Protein AF-A0A5C7J3X2-F1 (afdb_monomer)

Organism: NCBI:txid2099670

Mean predicted aligned error: 13.72 Å

Sequence (96 aa):
MIVVRRSIVSDMVHEMDLPITQEQIAAWEAGTLVQYAFPHLTASQREFIMTGITEQEWNDMFIDDEPESSVEDGYEHEDDGQPSEMQEWHDFDPDC

pLDDT: mean 81.9, std 20.33, range [43.28, 98.31]

Structure (mmCIF, N/CA/C/O backbone):
data_AF-A0A5C7J3X2-F1
#
_entry.id   AF-A0A5C7J3X2-F1
#
loop_
_atom_site.group_PDB
_atom_site.id
_atom_site.type_symbol
_atom_site.label_atom_id
_atom_site.label_alt_id
_atom_site.label_comp_id
_atom_site.label_asym_id
_atom_site.label_entity_id
_atom_site.label_seq_id
_atom_site.pdbx_PDB_ins_code
_atom_site.Cartn_x
_atom_site.Cartn_y
_atom_site.Cartn_z
_atom_site.occupancy
_atom_site.B_iso_or_equiv
_atom_site.auth_seq_id
_atom_site.auth_comp_id
_atom_site.auth_asym_id
_atom_site.auth_atom_id
_atom_site.pdbx_PDB_model_num
ATOM 1 N N . MET A 1 1 ? 2.704 -1.543 14.044 1.00 94.50 1 MET A N 1
ATOM 2 C CA . MET A 1 1 ? 2.124 -2.887 13.825 1.00 94.50 1 MET A CA 1
ATOM 3 C C . MET A 1 1 ? 2.865 -3.485 12.649 1.00 94.50 1 MET A C 1
ATOM 5 O O . MET A 1 1 ? 2.930 -2.831 11.615 1.00 94.50 1 MET A O 1
ATOM 9 N N . ILE A 1 2 ? 3.406 -4.698 12.795 1.00 97.44 2 ILE A N 1
ATOM 10 C CA . ILE A 1 2 ? 4.100 -5.374 11.692 1.00 97.44 2 ILE A CA 1
ATOM 11 C C . ILE A 1 2 ? 3.068 -5.925 10.710 1.00 97.44 2 ILE A C 1
ATOM 13 O O . ILE A 1 2 ? 2.233 -6.750 11.081 1.00 97.44 2 ILE A O 1
ATOM 17 N N . VAL A 1 3 ? 3.132 -5.456 9.466 1.00 97.38 3 VAL A N 1
ATOM 18 C CA . VAL A 1 3 ? 2.321 -5.938 8.349 1.00 97.38 3 VAL A CA 1
ATOM 19 C C . VAL A 1 3 ? 3.207 -6.782 7.444 1.00 97.38 3 VAL A C 1
ATOM 21 O O . VAL A 1 3 ? 4.258 -6.322 7.002 1.00 97.38 3 VAL A O 1
ATOM 24 N N . VAL A 1 4 ? 2.768 -8.008 7.162 1.00 98.00 4 VAL A N 1
ATOM 25 C CA . VAL A 1 4 ? 3.480 -8.960 6.302 1.00 98.00 4 VAL A CA 1
ATOM 26 C C . VAL A 1 4 ? 2.699 -9.140 5.008 1.00 98.00 4 VAL A C 1
ATOM 28 O O . VAL A 1 4 ? 1.509 -9.465 5.050 1.00 98.00 4 VAL A O 1
ATOM 31 N N . ARG A 1 5 ? 3.343 -8.931 3.857 1.00 98.12 5 ARG A N 1
ATOM 32 C CA . ARG A 1 5 ? 2.720 -9.082 2.534 1.00 98.12 5 ARG A CA 1
ATOM 33 C C . ARG A 1 5 ? 3.654 -9.783 1.566 1.00 98.12 5 ARG A C 1
ATOM 35 O O . ARG A 1 5 ? 4.868 -9.652 1.651 1.00 98.12 5 ARG A O 1
ATOM 42 N N . ARG A 1 6 ? 3.058 -10.529 0.638 1.00 98.31 6 ARG A N 1
ATOM 43 C CA . ARG A 1 6 ? 3.752 -11.045 -0.539 1.00 98.31 6 ARG A CA 1
ATOM 44 C C . ARG A 1 6 ? 3.598 -10.029 -1.662 1.00 98.31 6 ARG A C 1
ATOM 46 O O . ARG A 1 6 ? 2.463 -9.675 -1.975 1.00 98.31 6 ARG A O 1
ATOM 53 N N . SER A 1 7 ? 4.713 -9.591 -2.232 1.00 97.88 7 SER A N 1
ATOM 54 C CA . SER A 1 7 ? 4.733 -8.756 -3.430 1.00 97.88 7 SER A CA 1
ATOM 55 C C . SER A 1 7 ? 4.144 -9.527 -4.604 1.00 97.88 7 SER A C 1
ATOM 57 O O . SER A 1 7 ? 4.550 -10.656 -4.875 1.00 97.88 7 SER A O 1
ATOM 59 N N . ILE A 1 8 ? 3.197 -8.917 -5.314 1.00 97.25 8 ILE A N 1
ATOM 60 C CA . ILE A 1 8 ? 2.609 -9.506 -6.527 1.00 97.25 8 ILE A CA 1
ATOM 61 C C . ILE A 1 8 ? 3.564 -9.498 -7.730 1.00 97.25 8 ILE A C 1
ATOM 63 O O . ILE A 1 8 ? 3.267 -10.144 -8.730 1.00 97.25 8 ILE A O 1
ATOM 67 N N . VAL A 1 9 ? 4.673 -8.754 -7.657 1.00 95.88 9 VAL A N 1
ATOM 68 C CA . VAL A 1 9 ? 5.640 -8.639 -8.760 1.00 95.88 9 VAL A CA 1
ATOM 69 C C . VAL A 1 9 ? 6.799 -9.611 -8.579 1.00 95.88 9 VAL A C 1
ATOM 71 O O . VAL A 1 9 ? 7.155 -10.320 -9.515 1.00 95.88 9 VAL A O 1
ATOM 74 N N . SER A 1 10 ? 7.400 -9.643 -7.389 1.00 95.81 10 SER A N 1
ATOM 75 C CA . SER A 1 10 ? 8.611 -10.431 -7.131 1.00 95.81 10 SER A CA 1
ATOM 76 C C . SER A 1 10 ? 8.346 -11.776 -6.450 1.00 95.81 10 SER A C 1
ATOM 78 O O . SER A 1 10 ? 9.277 -12.560 -6.271 1.00 95.81 10 SER A O 1
ATOM 80 N N . ASP A 1 11 ? 7.110 -12.024 -6.001 1.00 97.31 11 ASP A N 1
ATOM 81 C CA . ASP A 1 11 ? 6.723 -13.133 -5.118 1.00 97.31 11 ASP A CA 1
ATOM 82 C C . ASP A 1 11 ? 7.450 -13.174 -3.757 1.00 97.31 11 ASP A C 1
ATOM 84 O O . ASP A 1 11 ? 7.238 -14.104 -2.964 1.00 97.31 11 ASP A O 1
ATOM 88 N N . MET A 1 12 ? 8.263 -12.162 -3.434 1.00 97.38 12 MET A N 1
ATOM 89 C CA . MET A 1 12 ? 8.960 -12.058 -2.154 1.00 97.38 12 MET A CA 1
ATOM 90 C C . MET A 1 12 ? 8.003 -11.664 -1.029 1.00 97.38 12 MET A C 1
ATOM 92 O O . MET A 1 12 ? 7.024 -10.944 -1.231 1.00 97.38 12 MET A O 1
ATOM 96 N N . VAL A 1 13 ? 8.288 -12.157 0.177 1.00 98.12 13 VAL A N 1
ATOM 97 C CA . VAL A 1 13 ? 7.565 -11.769 1.391 1.00 98.12 13 VAL A CA 1
ATOM 98 C C . VAL A 1 13 ? 8.335 -10.658 2.081 1.00 98.12 13 VAL A C 1
ATOM 100 O O . VAL A 1 13 ? 9.507 -10.825 2.409 1.00 98.12 13 VAL A O 1
ATOM 103 N N . HIS A 1 14 ? 7.640 -9.558 2.328 1.00 98.00 14 HIS A N 1
ATOM 104 C CA . HIS A 1 14 ? 8.168 -8.359 2.953 1.00 98.00 14 HIS A CA 1
ATOM 105 C C . HIS A 1 14 ? 7.414 -8.060 4.241 1.00 98.00 14 HIS A C 1
ATOM 107 O O . HIS A 1 14 ? 6.218 -8.345 4.370 1.00 98.00 14 HIS A O 1
ATOM 113 N N . GLU A 1 15 ? 8.115 -7.439 5.181 1.00 97.94 15 GLU A N 1
ATOM 114 C CA . GLU A 1 15 ? 7.569 -7.003 6.461 1.00 97.94 15 GLU A CA 1
ATOM 115 C C . GLU A 1 15 ? 7.795 -5.500 6.622 1.00 97.94 15 GLU A C 1
ATOM 117 O O . GLU A 1 15 ? 8.893 -5.000 6.378 1.00 97.94 15 GLU A O 1
ATOM 122 N N . MET A 1 16 ? 6.762 -4.770 7.043 1.00 97.75 16 MET A N 1
ATOM 123 C CA . MET A 1 16 ? 6.842 -3.328 7.280 1.00 97.75 16 MET A CA 1
ATOM 124 C C . MET A 1 16 ? 6.158 -2.969 8.598 1.00 97.75 16 MET A C 1
ATOM 126 O O . MET A 1 16 ? 5.014 -3.364 8.836 1.00 97.75 16 MET A O 1
ATOM 130 N N . ASP A 1 17 ? 6.842 -2.207 9.456 1.00 98.06 17 ASP A N 1
ATOM 131 C CA . ASP A 1 17 ? 6.221 -1.648 10.659 1.00 98.06 17 ASP A CA 1
ATOM 132 C C . ASP A 1 17 ? 5.457 -0.371 10.309 1.00 98.06 17 ASP A C 1
ATOM 134 O O . ASP A 1 17 ? 6.042 0.632 9.897 1.00 98.06 17 ASP A O 1
ATOM 138 N N . LEU A 1 18 ? 4.135 -0.418 10.463 1.00 97.75 18 LEU A N 1
ATOM 139 C CA . LEU A 1 18 ? 3.241 0.683 10.130 1.00 97.75 18 LEU A CA 1
ATOM 140 C C . LEU A 1 18 ? 2.508 1.206 11.373 1.00 97.75 18 LEU A C 1
ATOM 142 O O . LEU A 1 18 ? 2.036 0.410 12.197 1.00 97.75 18 LEU A O 1
ATOM 146 N N . PRO A 1 19 ? 2.350 2.536 11.521 1.00 97.44 19 PRO A N 1
ATOM 147 C CA . PRO A 1 19 ? 1.657 3.148 12.653 1.00 97.44 19 PRO A CA 1
ATOM 148 C C . PRO A 1 19 ? 0.130 3.058 12.487 1.00 97.44 19 PRO A C 1
ATOM 150 O O . PRO A 1 19 ? -0.551 4.075 12.411 1.00 97.44 19 PRO A O 1
ATOM 153 N N . ILE A 1 20 ? -0.414 1.847 12.381 1.00 97.31 20 ILE A N 1
ATOM 154 C CA . ILE A 1 20 ? -1.844 1.573 12.163 1.00 97.31 20 ILE A CA 1
ATOM 155 C C . ILE A 1 20 ? -2.437 0.730 13.293 1.00 97.31 20 ILE A C 1
ATOM 157 O O . ILE A 1 20 ? -1.708 0.041 14.013 1.00 97.31 20 ILE A O 1
ATOM 161 N N . THR A 1 21 ? -3.763 0.771 13.437 1.00 97.75 21 THR A N 1
ATOM 162 C CA . THR A 1 21 ? -4.505 -0.008 14.441 1.00 97.75 21 THR A CA 1
ATOM 163 C C . THR A 1 21 ? -5.273 -1.179 13.825 1.00 97.75 21 THR A C 1
ATOM 165 O O . THR A 1 21 ? -5.510 -1.231 12.616 1.00 97.75 21 THR A O 1
ATOM 168 N N . GLN A 1 22 ? -5.700 -2.121 14.671 1.00 96.94 22 GLN A N 1
ATOM 169 C CA . GLN A 1 22 ? -6.487 -3.275 14.233 1.00 96.94 22 GLN A CA 1
ATOM 170 C C . GLN A 1 22 ? -7.855 -2.862 13.669 1.00 96.94 22 GLN A C 1
ATOM 172 O O . GLN A 1 22 ? -8.353 -3.485 12.736 1.00 96.94 22 GLN A O 1
ATOM 177 N N . GLU A 1 23 ? -8.452 -1.794 14.196 1.00 97.69 23 GLU A N 1
ATOM 178 C CA . GLU A 1 23 ? -9.727 -1.252 13.724 1.00 97.69 23 GLU A CA 1
ATOM 179 C C . GLU A 1 23 ? -9.607 -0.693 12.303 1.00 97.69 23 GLU A C 1
ATOM 181 O O . GLU A 1 23 ? -10.527 -0.854 11.504 1.00 97.69 23 GLU A O 1
ATOM 186 N N . GLN A 1 24 ? -8.468 -0.080 11.960 1.00 98.06 24 GLN A N 1
ATOM 187 C CA . GLN A 1 24 ? -8.211 0.408 10.602 1.00 98.06 24 GLN A CA 1
ATOM 188 C C . GLN A 1 24 ? -8.077 -0.747 9.606 1.00 98.06 24 GLN A C 1
ATOM 190 O O . GLN A 1 24 ? -8.641 -0.680 8.514 1.00 98.06 24 GLN A O 1
ATOM 195 N N . ILE A 1 25 ? -7.391 -1.827 10.001 1.00 97.38 25 ILE A N 1
ATOM 196 C CA . ILE A 1 25 ? -7.325 -3.064 9.211 1.00 97.38 25 ILE A CA 1
ATOM 197 C C . ILE A 1 25 ? -8.731 -3.632 9.002 1.00 97.38 25 ILE A C 1
ATOM 199 O O . ILE A 1 25 ? -9.128 -3.859 7.864 1.00 97.38 25 ILE A O 1
ATOM 203 N N . ALA A 1 26 ? -9.513 -3.779 10.074 1.00 97.75 26 ALA A N 1
ATOM 204 C CA . ALA A 1 26 ? -10.869 -4.314 9.995 1.00 97.75 26 ALA A CA 1
ATOM 205 C C . ALA A 1 26 ? -11.786 -3.454 9.107 1.00 97.75 26 ALA A C 1
ATOM 207 O O . ALA A 1 26 ? -12.595 -3.987 8.353 1.00 97.75 26 ALA A O 1
ATOM 208 N N . ALA A 1 27 ? -11.654 -2.125 9.157 1.00 98.19 27 ALA A N 1
ATOM 209 C CA . ALA A 1 27 ? -12.403 -1.224 8.285 1.00 98.19 27 ALA A CA 1
ATOM 210 C C . ALA A 1 27 ? -12.045 -1.427 6.805 1.00 98.19 27 ALA A C 1
ATOM 212 O O . ALA A 1 27 ? -12.939 -1.451 5.955 1.00 98.19 27 ALA A O 1
ATOM 213 N N . TRP A 1 28 ? -10.755 -1.587 6.496 1.00 98.06 28 TRP A N 1
ATOM 214 C CA . TRP A 1 28 ? -10.283 -1.879 5.143 1.00 98.06 28 TRP A CA 1
ATOM 215 C C . TRP A 1 28 ? -10.768 -3.253 4.656 1.00 98.06 28 TRP A C 1
ATOM 217 O O . TRP A 1 28 ? -11.323 -3.347 3.563 1.00 98.06 28 TRP A O 1
ATOM 227 N N . GLU A 1 29 ? -10.677 -4.290 5.493 1.00 97.00 29 GLU A N 1
ATOM 228 C CA . GLU A 1 29 ? -11.202 -5.637 5.213 1.00 97.00 29 GLU A CA 1
ATOM 229 C C . GLU A 1 29 ? -12.728 -5.652 5.028 1.00 97.00 29 GLU A C 1
ATOM 231 O O . GLU A 1 29 ? -13.254 -6.437 4.241 1.00 97.00 29 GLU A O 1
ATOM 236 N N . ALA A 1 30 ? -13.446 -4.743 5.695 1.00 98.12 30 ALA A N 1
ATOM 237 C CA . ALA A 1 30 ? -14.881 -4.528 5.508 1.00 9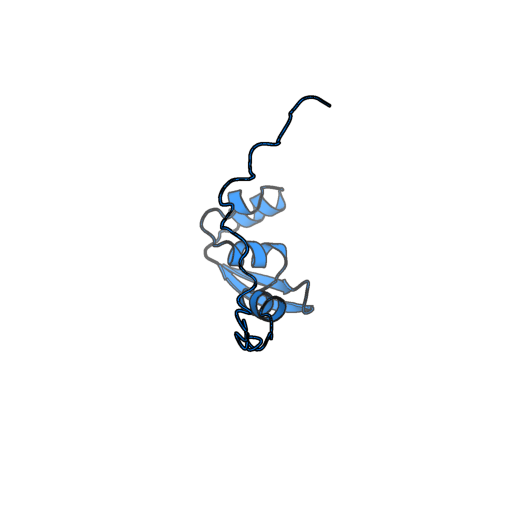8.12 30 ALA A CA 1
ATOM 238 C C . ALA A 1 30 ? -15.233 -3.753 4.218 1.00 98.12 30 ALA A C 1
ATOM 240 O O . ALA A 1 30 ? -16.413 -3.525 3.949 1.00 98.12 30 ALA A O 1
ATOM 241 N N . GLY A 1 31 ? -14.238 -3.350 3.417 1.00 97.81 31 GLY A N 1
ATOM 242 C CA . GLY A 1 31 ? -14.418 -2.691 2.119 1.00 97.81 31 GLY A CA 1
ATOM 243 C C . GLY A 1 31 ? -14.221 -1.173 2.124 1.00 97.81 31 GLY A C 1
ATOM 244 O O . GLY A 1 31 ? -14.491 -0.519 1.115 1.00 97.81 31 GLY A O 1
ATOM 245 N N . THR A 1 32 ? -13.748 -0.584 3.226 1.00 98.12 32 THR A N 1
ATOM 246 C CA . THR A 1 32 ? -13.365 0.839 3.240 1.00 98.12 32 THR A CA 1
ATOM 247 C C . THR A 1 32 ? -12.191 1.059 2.289 1.00 98.12 32 THR A C 1
ATOM 249 O O . THR A 1 32 ? -11.234 0.289 2.304 1.00 98.12 32 THR A O 1
ATOM 252 N N . LEU A 1 33 ? -12.217 2.124 1.479 1.00 98.12 33 LEU A N 1
ATOM 253 C CA . LEU A 1 33 ? -11.092 2.421 0.587 1.00 98.12 33 LEU A CA 1
ATOM 254 C C . LEU A 1 33 ? -9.805 2.675 1.387 1.00 98.12 33 LEU A C 1
ATOM 256 O O . LEU A 1 33 ? -9.833 3.301 2.448 1.00 98.12 33 LEU A O 1
ATOM 260 N N . VAL A 1 34 ? -8.666 2.229 0.855 1.00 98.00 34 VAL A N 1
ATOM 261 C CA . VAL A 1 34 ? -7.358 2.262 1.535 1.00 98.00 34 VAL A CA 1
ATOM 262 C C . VAL A 1 34 ? -6.967 3.671 2.007 1.00 98.00 34 VAL A C 1
ATOM 264 O O . VAL A 1 34 ? -6.401 3.832 3.085 1.00 98.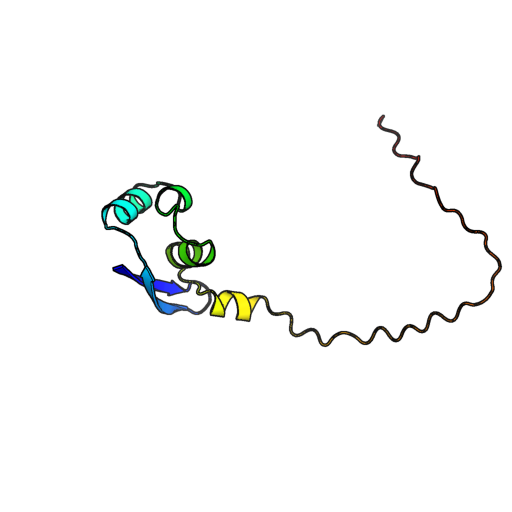00 34 VAL A O 1
ATOM 267 N N . GLN A 1 35 ? -7.321 4.713 1.250 1.00 97.62 35 GLN A N 1
ATOM 268 C CA . GLN A 1 35 ? -7.046 6.109 1.598 1.00 97.62 35 GLN A CA 1
ATOM 269 C C . GLN A 1 35 ? -7.897 6.617 2.767 1.00 97.62 35 GLN A C 1
ATOM 271 O O . GLN A 1 35 ? -7.486 7.548 3.451 1.00 97.62 35 GLN A O 1
ATOM 276 N N . TYR A 1 36 ? -9.066 6.016 3.006 1.00 98.25 36 TYR A N 1
ATOM 277 C CA . TYR A 1 36 ? -9.927 6.353 4.141 1.00 98.25 36 TYR A CA 1
ATOM 278 C C . TYR A 1 36 ? -9.606 5.501 5.368 1.00 98.25 36 TYR A C 1
ATOM 280 O O . TYR A 1 36 ? -9.663 6.009 6.483 1.00 98.25 36 TYR A O 1
ATOM 288 N N . ALA A 1 37 ? -9.233 4.234 5.173 1.00 97.94 37 ALA A N 1
ATOM 289 C CA . ALA A 1 37 ? -8.784 3.370 6.261 1.00 97.94 37 ALA A CA 1
ATOM 290 C C . ALA A 1 37 ? -7.428 3.831 6.831 1.00 97.94 37 ALA A C 1
ATOM 292 O O . ALA A 1 37 ? -7.236 3.843 8.049 1.00 97.94 37 ALA A O 1
ATOM 293 N N . PHE A 1 38 ? -6.516 4.279 5.959 1.00 97.94 38 PHE A N 1
ATOM 294 C CA . PHE A 1 38 ? -5.153 4.686 6.309 1.00 97.94 38 PHE A CA 1
ATOM 295 C C . PHE A 1 38 ? -4.810 6.093 5.777 1.00 97.94 38 PHE A C 1
ATOM 297 O O . PHE A 1 38 ? -3.955 6.252 4.893 1.00 97.94 38 PHE A O 1
ATOM 304 N N . PRO A 1 39 ? -5.472 7.143 6.295 1.00 97.38 39 PRO A N 1
ATOM 305 C CA . PRO A 1 39 ? -5.343 8.502 5.765 1.00 97.38 39 PRO A CA 1
ATOM 306 C C . PRO A 1 39 ? -3.974 9.131 6.043 1.00 97.38 39 PRO A C 1
ATOM 308 O O . PRO A 1 39 ? -3.521 9.986 5.289 1.00 97.38 39 PRO A O 1
ATOM 311 N N . HIS A 1 40 ? -3.306 8.708 7.117 1.00 97.50 40 HIS A N 1
ATOM 312 C CA . HIS A 1 40 ? -2.015 9.239 7.555 1.00 97.50 40 HIS A CA 1
ATOM 313 C C . HIS A 1 40 ? -0.810 8.520 6.939 1.00 97.50 40 HIS A C 1
ATOM 315 O O . HIS A 1 40 ? 0.316 8.973 7.125 1.00 97.50 40 HIS A O 1
ATOM 321 N N . LEU A 1 41 ? -1.029 7.409 6.232 1.00 97.94 41 LEU A N 1
ATOM 322 C CA . LEU A 1 41 ? 0.042 6.702 5.537 1.00 97.94 41 LEU A CA 1
ATOM 323 C C . LEU A 1 41 ? 0.417 7.407 4.230 1.00 97.94 41 LEU A C 1
ATOM 325 O O . LEU A 1 41 ? -0.403 8.079 3.595 1.00 97.94 41 LEU A O 1
ATOM 329 N N . THR A 1 42 ? 1.662 7.223 3.801 1.00 97.50 42 THR A N 1
ATOM 330 C CA . THR A 1 42 ? 2.124 7.680 2.487 1.00 97.50 42 THR A CA 1
ATOM 331 C C . THR A 1 42 ? 1.512 6.837 1.364 1.00 97.50 42 THR A C 1
ATOM 333 O O . THR A 1 42 ? 0.909 5.786 1.602 1.00 97.50 42 THR A O 1
ATOM 336 N N . ALA A 1 43 ? 1.656 7.293 0.117 1.00 96.31 43 ALA A N 1
ATOM 337 C CA . ALA A 1 43 ? 1.210 6.526 -1.045 1.00 96.31 43 ALA A CA 1
ATOM 338 C C . ALA A 1 43 ? 1.889 5.145 -1.103 1.00 96.31 43 ALA A C 1
ATOM 340 O O . ALA A 1 43 ? 1.187 4.141 -1.159 1.00 96.31 43 ALA A O 1
ATOM 341 N N . SER A 1 44 ? 3.218 5.090 -0.963 1.00 96.25 44 SER A N 1
ATOM 342 C CA . SER A 1 44 ? 3.996 3.843 -0.997 1.00 96.25 44 SER A CA 1
ATOM 343 C C . SER A 1 44 ? 3.617 2.873 0.128 1.00 96.25 44 SER A C 1
ATOM 345 O O . SER A 1 44 ? 3.566 1.666 -0.076 1.00 96.25 44 SER A O 1
ATOM 347 N N . GLN A 1 45 ? 3.284 3.380 1.319 1.00 97.81 45 GLN A N 1
ATOM 348 C CA . GLN A 1 45 ? 2.826 2.537 2.431 1.00 97.81 45 GLN A CA 1
ATOM 349 C C . GLN A 1 45 ? 1.437 1.937 2.175 1.00 97.81 45 GLN A C 1
ATOM 351 O O . GLN A 1 45 ? 1.184 0.787 2.534 1.00 97.81 45 GLN A O 1
ATOM 356 N N . ARG A 1 46 ? 0.524 2.695 1.554 1.00 97.88 46 ARG A N 1
ATOM 357 C CA . ARG A 1 46 ? -0.779 2.155 1.135 1.00 97.88 46 ARG A CA 1
ATOM 358 C C . ARG A 1 46 ? -0.622 1.133 0.018 1.00 97.88 46 ARG A C 1
ATOM 360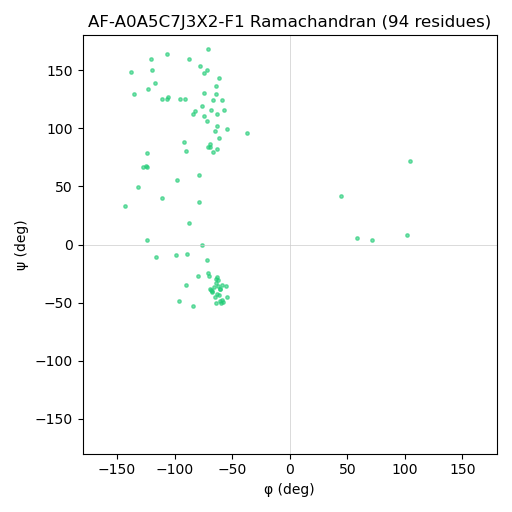 O O . ARG A 1 46 ? -1.289 0.106 0.070 1.00 97.88 46 ARG A O 1
ATOM 367 N N . GLU A 1 47 ? 0.277 1.388 -0.927 1.00 97.25 47 GLU A N 1
ATOM 368 C CA . GLU A 1 47 ? 0.610 0.443 -1.993 1.00 97.25 47 GLU A CA 1
ATOM 369 C C . GLU A 1 47 ? 1.122 -0.875 -1.409 1.00 97.25 47 GLU A C 1
ATOM 371 O O . GLU A 1 47 ? 0.567 -1.932 -1.697 1.00 97.25 47 GLU A O 1
ATOM 376 N N . PHE A 1 48 ? 2.055 -0.809 -0.456 1.00 98.06 48 PHE A N 1
ATOM 377 C CA . PHE A 1 48 ? 2.522 -1.982 0.277 1.00 98.06 48 PHE A CA 1
ATOM 378 C C . PHE A 1 48 ? 1.371 -2.769 0.928 1.00 98.06 48 PHE A C 1
ATOM 380 O O . PHE A 1 48 ? 1.296 -3.992 0.799 1.00 98.06 48 PHE A O 1
ATOM 387 N N . ILE A 1 49 ? 0.426 -2.084 1.586 1.00 97.62 49 ILE A N 1
ATOM 388 C CA . ILE A 1 49 ? -0.766 -2.728 2.163 1.00 97.62 49 ILE A CA 1
ATOM 389 C C . ILE A 1 49 ? -1.658 -3.348 1.084 1.00 97.62 49 ILE A C 1
ATOM 391 O O . ILE A 1 49 ? -2.348 -4.315 1.378 1.00 97.62 49 ILE A O 1
ATOM 395 N N . MET A 1 50 ? -1.702 -2.838 -0.143 1.00 97.19 50 MET A N 1
ATOM 396 C CA . MET A 1 50 ? -2.560 -3.390 -1.196 1.00 97.19 50 MET A CA 1
ATOM 397 C C . MET A 1 50 ? -1.899 -4.572 -1.903 1.00 97.19 50 MET A C 1
ATOM 399 O O . MET A 1 50 ? -2.483 -5.657 -1.962 1.00 97.19 50 MET A O 1
ATOM 403 N N . THR A 1 51 ? -0.675 -4.386 -2.382 1.00 97.56 51 THR A N 1
ATOM 404 C CA . THR A 1 51 ? -0.017 -5.267 -3.357 1.00 97.56 51 THR A CA 1
ATOM 405 C C . THR A 1 51 ? 1.226 -5.961 -2.812 1.00 97.56 51 THR A C 1
ATOM 407 O O . THR A 1 51 ? 1.746 -6.873 -3.449 1.00 97.56 51 THR A O 1
ATOM 410 N N . GLY A 1 52 ? 1.708 -5.557 -1.635 1.00 97.50 52 GLY A N 1
ATOM 411 C CA . GLY A 1 52 ? 2.967 -6.038 -1.072 1.00 97.50 52 GLY A CA 1
ATOM 412 C C . GLY A 1 52 ? 4.214 -5.511 -1.781 1.00 97.50 52 GLY A C 1
ATOM 413 O O . GLY A 1 52 ? 5.306 -5.929 -1.411 1.00 97.50 52 GLY A O 1
ATOM 414 N N . ILE A 1 53 ? 4.065 -4.618 -2.765 1.00 97.69 53 ILE A N 1
ATOM 415 C CA . ILE A 1 53 ? 5.182 -3.983 -3.465 1.00 97.69 53 ILE A CA 1
ATOM 416 C C . ILE A 1 53 ? 5.814 -2.939 -2.544 1.00 97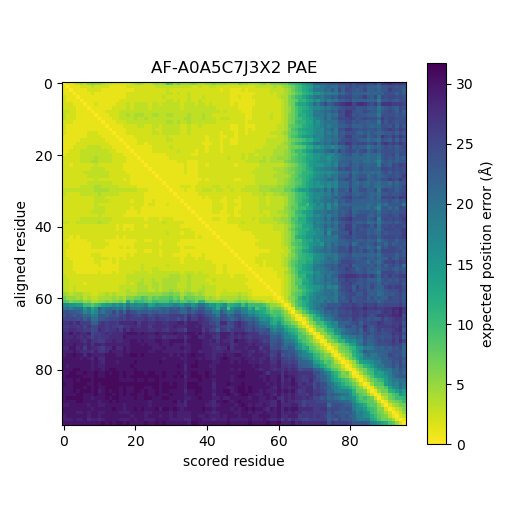.69 53 ILE A C 1
ATOM 418 O O . ILE A 1 53 ? 5.130 -2.103 -1.947 1.00 97.69 53 ILE A O 1
ATOM 422 N N . THR A 1 54 ? 7.133 -2.999 -2.412 1.00 96.50 54 THR A N 1
ATOM 423 C CA . THR A 1 54 ? 7.926 -2.005 -1.684 1.00 96.50 54 THR A CA 1
ATOM 424 C C . THR A 1 54 ? 8.323 -0.840 -2.592 1.00 96.50 54 THR A C 1
ATOM 426 O O . THR A 1 54 ? 8.361 -0.966 -3.813 1.00 96.50 54 THR A O 1
ATOM 429 N N . GLU A 1 55 ? 8.668 0.306 -2.003 1.00 95.00 55 GLU A N 1
ATOM 430 C CA . GLU A 1 55 ? 9.172 1.460 -2.765 1.00 95.00 55 GLU A CA 1
ATOM 431 C C . GLU A 1 55 ? 10.437 1.117 -3.566 1.00 95.00 55 GLU A C 1
ATOM 433 O O . GLU A 1 55 ? 10.606 1.590 -4.684 1.00 95.00 55 GLU A O 1
ATOM 438 N N . GLN A 1 56 ? 11.292 0.246 -3.025 1.00 92.88 56 GLN A N 1
ATOM 439 C CA . GLN A 1 56 ? 12.473 -0.238 -3.731 1.00 92.88 56 GLN A CA 1
ATOM 440 C C . GLN A 1 56 ? 12.092 -1.047 -4.973 1.00 92.88 56 GLN A C 1
ATOM 442 O O . GLN A 1 56 ? 12.579 -0.746 -6.053 1.00 92.88 56 GLN A O 1
ATOM 447 N N . GLU A 1 57 ? 11.190 -2.022 -4.841 1.00 93.75 57 GLU A N 1
ATOM 448 C CA . GLU A 1 57 ? 10.732 -2.810 -5.992 1.00 93.75 57 GLU A CA 1
ATOM 449 C C . GLU A 1 57 ? 10.063 -1.937 -7.049 1.00 93.75 57 GLU A C 1
ATOM 451 O O . GLU A 1 57 ? 10.268 -2.150 -8.238 1.00 93.75 57 GLU A O 1
ATOM 456 N N . TRP A 1 58 ? 9.292 -0.933 -6.628 1.00 91.50 58 TRP A N 1
ATOM 45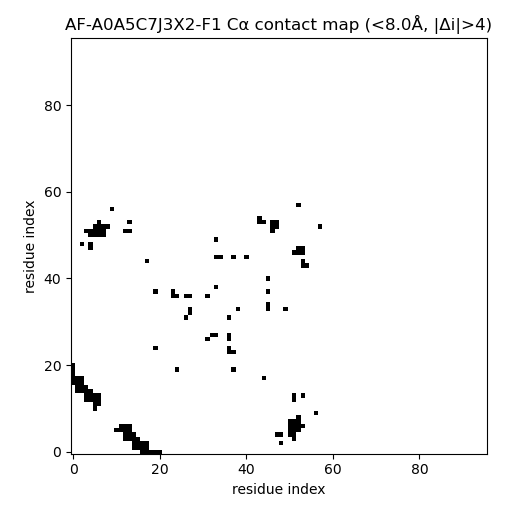7 C CA . TRP A 1 58 ? 8.709 0.027 -7.555 1.00 91.50 58 TRP A CA 1
ATOM 458 C C . TRP A 1 58 ? 9.792 0.779 -8.337 1.00 91.50 58 TRP A C 1
ATOM 460 O O . TRP A 1 58 ? 9.731 0.855 -9.560 1.00 91.50 58 TRP A O 1
ATOM 470 N N . ASN A 1 59 ? 10.806 1.302 -7.648 1.00 91.19 59 ASN A N 1
ATOM 471 C CA . ASN A 1 59 ? 11.908 2.004 -8.298 1.00 91.19 59 ASN A CA 1
ATOM 472 C C . ASN A 1 59 ? 12.673 1.080 -9.253 1.00 91.19 59 ASN A C 1
ATOM 474 O O . ASN A 1 59 ? 12.931 1.466 -10.386 1.00 91.19 59 ASN A O 1
ATOM 478 N N . ASP A 1 60 ? 12.950 -0.158 -8.850 1.00 90.94 60 ASP A N 1
ATOM 479 C CA . ASP A 1 60 ? 13.654 -1.133 -9.687 1.00 90.94 60 ASP A CA 1
ATOM 480 C C . ASP A 1 60 ? 12.864 -1.497 -10.965 1.00 90.94 60 ASP A C 1
ATOM 482 O O . ASP A 1 60 ? 13.460 -1.842 -11.981 1.00 90.94 60 ASP A O 1
ATOM 486 N N . MET A 1 61 ? 11.527 -1.407 -10.945 1.00 87.12 61 MET A N 1
ATOM 487 C CA . MET A 1 61 ? 10.678 -1.659 -12.120 1.00 87.12 61 MET A CA 1
ATOM 488 C C . MET A 1 61 ? 10.601 -0.489 -13.107 1.00 87.12 61 MET A C 1
ATOM 490 O O . MET A 1 61 ? 10.287 -0.716 -14.275 1.00 87.12 61 MET A O 1
ATOM 494 N N . PHE A 1 62 ? 10.794 0.747 -12.635 1.00 81.88 62 PHE A N 1
ATOM 495 C CA . PHE A 1 62 ? 10.509 1.970 -13.399 1.00 81.88 62 PHE A CA 1
ATOM 496 C C . PHE A 1 62 ? 11.707 2.919 -13.539 1.00 81.88 62 PHE A C 1
ATOM 498 O O . PHE A 1 62 ? 11.558 4.004 -14.102 1.00 81.88 62 PHE A O 1
ATOM 505 N N . ILE A 1 63 ? 12.889 2.542 -13.048 1.00 75.94 63 ILE A N 1
ATOM 506 C CA . ILE A 1 63 ? 14.140 3.200 -13.427 1.00 75.94 63 ILE A CA 1
ATOM 507 C C . ILE A 1 63 ? 14.448 2.788 -14.870 1.00 75.94 63 ILE A C 1
ATOM 509 O O . ILE A 1 63 ? 14.809 1.644 -15.139 1.00 75.94 63 ILE A O 1
ATOM 513 N N . ASP A 1 64 ? 14.256 3.728 -15.795 1.00 62.34 64 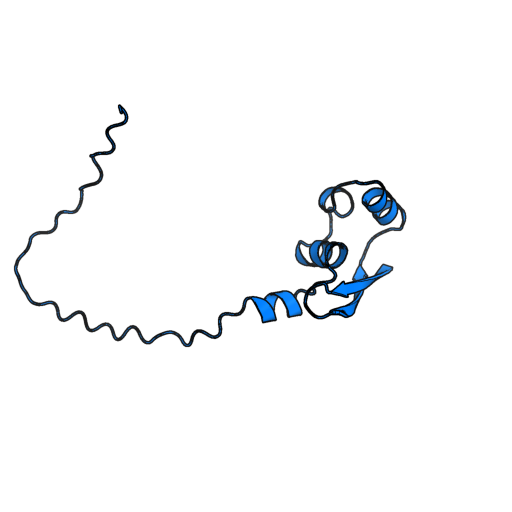ASP A N 1
ATOM 514 C CA . ASP A 1 64 ? 14.703 3.609 -17.180 1.00 62.34 64 ASP A CA 1
ATOM 515 C C . ASP A 1 64 ? 16.236 3.652 -17.183 1.00 62.34 64 ASP A C 1
ATOM 517 O O . ASP A 1 64 ? 16.846 4.656 -16.811 1.00 62.34 64 ASP A O 1
ATOM 521 N N . ASP A 1 65 ? 16.860 2.552 -17.589 1.00 61.69 65 ASP A N 1
ATOM 522 C CA . ASP A 1 65 ? 18.307 2.430 -17.805 1.00 61.69 65 ASP A CA 1
ATOM 523 C C . ASP A 1 65 ? 18.687 3.066 -19.162 1.00 61.69 65 ASP A C 1
ATOM 525 O O . ASP A 1 65 ? 19.509 2.539 -19.911 1.00 61.69 65 ASP A O 1
ATOM 529 N N . GLU A 1 66 ? 18.032 4.170 -19.537 1.00 59.62 66 GLU A N 1
ATOM 530 C CA . GLU A 1 66 ? 18.357 4.912 -20.751 1.00 59.62 66 GLU A CA 1
ATOM 531 C C . GLU A 1 66 ? 19.661 5.676 -20.481 1.00 59.62 66 GLU A C 1
ATOM 533 O O . GLU A 1 66 ? 19.665 6.626 -19.686 1.00 59.62 66 GLU A O 1
ATOM 538 N N . PRO A 1 67 ? 20.797 5.310 -21.112 1.00 53.22 67 PRO A N 1
ATOM 539 C CA . PRO A 1 67 ? 21.902 6.244 -21.170 1.00 53.22 67 PRO A CA 1
ATOM 540 C C . PRO A 1 67 ? 21.357 7.474 -21.883 1.00 53.22 67 PRO A C 1
ATOM 542 O O . PRO A 1 67 ? 20.843 7.328 -22.987 1.00 53.22 67 PRO A O 1
ATOM 545 N N . GLU A 1 68 ? 21.455 8.648 -21.250 1.00 59.16 68 GLU A N 1
ATOM 546 C CA . GLU A 1 68 ? 21.225 9.960 -21.861 1.00 59.16 68 GLU A CA 1
ATOM 547 C C . GLU A 1 68 ? 21.767 9.918 -23.294 1.00 59.16 68 GLU A C 1
ATOM 549 O O . GLU A 1 68 ? 22.980 10.014 -23.518 1.00 59.16 68 GLU A O 1
ATOM 554 N N . SER A 1 69 ? 20.878 9.644 -24.256 1.00 53.09 69 SER A N 1
ATOM 555 C CA . SER A 1 69 ? 21.236 9.570 -25.659 1.00 53.09 69 SER A CA 1
ATOM 556 C C . SER A 1 69 ? 21.832 10.922 -25.943 1.00 53.09 69 SER A C 1
ATOM 558 O O . SER A 1 69 ? 21.158 11.941 -25.793 1.00 53.09 69 SER A O 1
ATOM 560 N N . SER A 1 70 ? 23.115 10.922 -26.276 1.00 58.78 70 SER A N 1
ATOM 561 C CA . SER A 1 70 ? 23.860 12.108 -26.637 1.00 58.78 70 SER A CA 1
ATOM 562 C C . SER A 1 70 ? 23.082 12.749 -27.774 1.00 58.78 70 SER A C 1
ATOM 564 O O . SER A 1 70 ? 23.1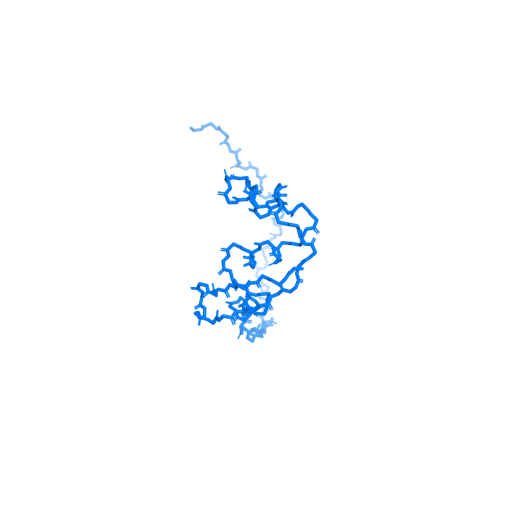44 12.281 -28.908 1.00 58.78 70 SER A O 1
ATOM 566 N N . VAL A 1 71 ? 22.287 13.774 -27.476 1.00 61.50 71 VAL A N 1
ATOM 567 C CA . VAL A 1 71 ? 21.794 14.665 -28.513 1.00 61.50 71 VAL A CA 1
ATOM 568 C C . VAL A 1 71 ? 23.043 15.434 -28.916 1.00 61.50 71 VAL A C 1
ATOM 570 O O . VAL A 1 71 ? 23.380 16.463 -28.337 1.00 61.50 71 VAL A O 1
ATOM 573 N N . GLU A 1 72 ? 23.825 14.834 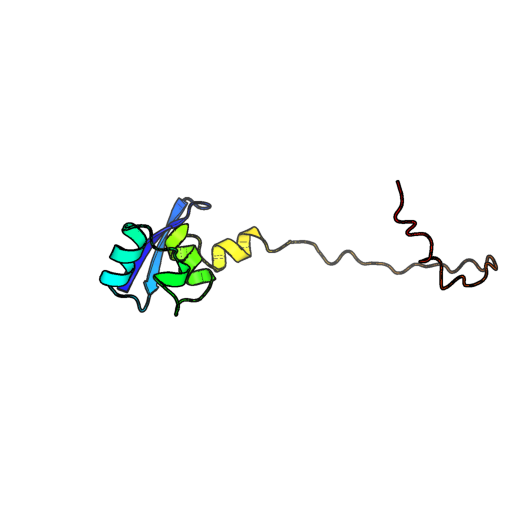-29.814 1.00 57.03 72 GLU A N 1
ATOM 574 C CA . GLU A 1 72 ? 24.787 15.554 -30.625 1.00 57.03 72 GLU A CA 1
ATOM 575 C C . GLU A 1 72 ? 23.935 16.527 -31.427 1.00 57.03 72 GLU A C 1
ATOM 577 O O . GLU A 1 72 ? 23.319 16.179 -32.433 1.00 57.03 72 GLU A O 1
ATOM 582 N N . ASP A 1 73 ? 23.784 17.718 -30.858 1.00 53.41 73 ASP A N 1
ATOM 583 C CA . ASP A 1 73 ? 23.139 18.853 -31.477 1.00 53.41 73 ASP A CA 1
ATOM 584 C C . ASP A 1 73 ? 24.010 19.284 -32.666 1.00 53.41 73 ASP A C 1
ATOM 586 O O . ASP A 1 73 ? 24.871 20.160 -32.588 1.00 53.41 73 ASP A O 1
ATOM 590 N N . GLY A 1 74 ? 23.851 18.534 -33.751 1.00 54.28 74 GLY A N 1
ATOM 591 C CA . GLY A 1 74 ? 24.264 18.868 -35.095 1.00 54.28 74 GLY A CA 1
ATOM 592 C C . GLY A 1 74 ? 23.073 19.429 -35.859 1.00 54.28 74 GLY A C 1
ATOM 593 O O . GLY A 1 74 ? 22.729 18.900 -36.913 1.00 54.28 74 GLY A O 1
ATOM 594 N N . TYR A 1 75 ? 22.425 20.486 -35.354 1.00 57.56 75 TYR A N 1
ATOM 595 C CA . TYR A 1 75 ? 21.704 21.392 -36.247 1.00 57.56 75 TYR A CA 1
ATOM 596 C C . TYR A 1 75 ? 22.748 22.152 -37.080 1.00 57.56 75 TYR A C 1
ATOM 598 O O . TYR A 1 75 ? 23.175 23.254 -36.729 1.00 57.56 75 TYR A O 1
ATOM 606 N N . GLU A 1 76 ? 23.180 2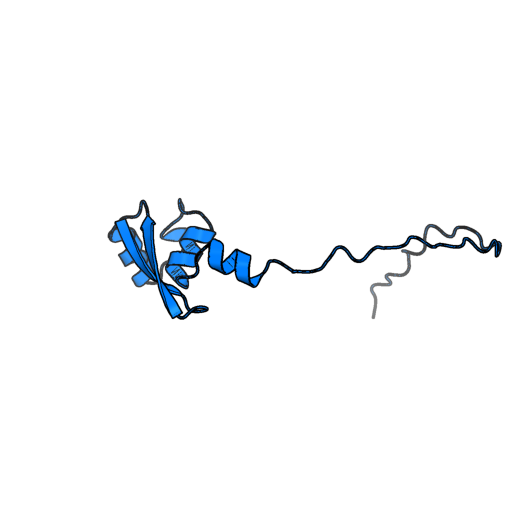1.570 -38.203 1.00 52.31 76 GLU A N 1
ATOM 607 C CA . GLU A 1 76 ? 23.701 22.387 -39.297 1.00 52.31 76 GLU A CA 1
ATOM 608 C C . GLU A 1 76 ? 22.541 23.261 -39.774 1.00 52.31 76 GLU A C 1
ATOM 610 O O . GLU A 1 76 ? 21.605 22.802 -40.427 1.00 52.31 76 GLU A O 1
ATOM 615 N N . HIS A 1 77 ? 22.566 24.528 -39.364 1.00 55.09 77 HIS A N 1
ATOM 616 C CA . HIS A 1 77 ? 21.684 25.548 -39.900 1.00 55.09 77 HIS A CA 1
ATOM 617 C C . HIS A 1 77 ? 22.124 25.797 -41.344 1.00 55.09 77 HIS A C 1
ATOM 619 O O . HIS A 1 77 ? 22.948 26.672 -41.615 1.00 55.09 77 HIS A O 1
ATOM 625 N N . GLU A 1 78 ? 21.639 24.971 -42.269 1.00 51.03 78 GLU A N 1
ATOM 626 C CA . GLU A 1 78 ? 21.659 25.343 -43.672 1.00 51.03 78 GLU A CA 1
ATOM 627 C C . GLU A 1 78 ? 20.763 26.577 -43.797 1.00 51.03 78 GLU A C 1
ATOM 629 O O . GLU A 1 78 ? 19.569 26.548 -43.510 1.00 51.03 78 GLU A O 1
ATOM 634 N N . ASP A 1 79 ? 21.404 27.700 -44.105 1.00 56.47 79 ASP A N 1
ATOM 635 C CA . ASP A 1 79 ? 20.788 28.971 -44.454 1.00 56.47 79 ASP A CA 1
ATOM 636 C C . ASP A 1 79 ? 19.979 28.785 -45.744 1.00 56.47 79 ASP A C 1
ATOM 638 O O . ASP A 1 79 ? 20.452 29.056 -46.846 1.00 56.47 79 ASP A O 1
ATOM 642 N N . ASP A 1 80 ? 18.758 28.276 -45.615 1.00 52.62 80 ASP A N 1
ATOM 643 C CA . ASP A 1 80 ? 17.756 28.258 -46.674 1.00 52.62 80 ASP A CA 1
ATOM 644 C C . ASP A 1 80 ? 16.599 29.213 -46.358 1.00 52.62 80 ASP A C 1
ATOM 646 O O . ASP A 1 80 ? 15.444 28.945 -46.657 1.00 52.62 80 ASP A O 1
ATOM 650 N N . GLY A 1 81 ? 16.921 30.390 -45.808 1.00 56.03 81 GLY A N 1
ATOM 651 C CA . GLY A 1 81 ? 16.158 31.622 -46.025 1.00 56.03 81 GLY A CA 1
ATOM 652 C C . GLY A 1 81 ? 14.626 31.532 -45.955 1.00 56.03 81 GLY A C 1
ATOM 653 O O . GLY A 1 81 ? 13.963 32.175 -46.774 1.00 56.03 81 GLY A O 1
ATOM 654 N N . GLN A 1 82 ? 14.048 30.790 -45.004 1.00 52.91 82 GLN A N 1
ATOM 655 C CA . GLN A 1 82 ? 12.597 30.733 -44.811 1.00 52.91 82 GLN A CA 1
ATOM 656 C C . GLN A 1 82 ? 12.160 31.511 -43.553 1.00 52.91 82 GLN A C 1
ATOM 658 O O . GLN A 1 82 ? 12.697 31.289 -42.466 1.00 52.91 82 GLN A O 1
ATOM 663 N N . PRO A 1 83 ? 11.220 32.472 -43.685 1.00 43.28 83 PRO A N 1
ATOM 664 C CA . PRO A 1 83 ? 10.863 33.399 -42.619 1.00 43.28 83 PRO A CA 1
ATOM 665 C C . PRO A 1 83 ? 10.081 32.733 -41.483 1.00 43.28 83 PRO A C 1
ATOM 667 O O . PRO A 1 83 ? 9.315 31.792 -41.672 1.00 43.28 83 PRO A O 1
ATOM 670 N N . SER A 1 84 ? 10.272 33.294 -40.291 1.00 52.78 84 SER A N 1
ATOM 671 C CA . SER A 1 84 ? 9.651 32.901 -39.031 1.00 52.78 84 SER A CA 1
ATOM 672 C C . SER A 1 84 ? 8.134 33.122 -39.033 1.00 52.78 84 SER A C 1
ATOM 674 O O . SER A 1 84 ? 7.669 34.217 -38.709 1.00 52.78 84 SER A O 1
ATOM 676 N N . GLU A 1 85 ? 7.349 32.086 -39.307 1.00 44.41 85 GLU A N 1
ATOM 677 C CA . GLU A 1 85 ? 5.931 32.071 -38.931 1.00 44.41 85 GLU A CA 1
ATOM 678 C C . GLU A 1 85 ? 5.765 31.460 -37.538 1.00 44.41 85 GLU A C 1
ATOM 680 O O . GLU A 1 85 ? 5.425 30.299 -37.332 1.00 44.41 85 GLU A O 1
ATOM 685 N N . MET A 1 86 ? 6.021 32.310 -36.540 1.00 45.97 86 MET A N 1
ATOM 686 C CA . MET A 1 86 ? 5.285 32.249 -35.285 1.00 45.97 86 MET A CA 1
ATOM 687 C C . MET A 1 86 ? 3.833 32.644 -35.578 1.00 45.97 86 MET A C 1
ATOM 689 O O . MET A 1 86 ? 3.607 33.775 -36.000 1.00 45.97 86 MET A O 1
ATOM 693 N N . GLN A 1 87 ? 2.901 31.756 -35.207 1.00 50.75 87 GLN A N 1
ATOM 694 C CA . GLN A 1 87 ? 1.431 31.900 -35.156 1.00 50.75 87 GLN A CA 1
ATOM 695 C C . GLN A 1 87 ? 0.661 31.202 -36.286 1.00 50.75 87 GLN A C 1
ATOM 697 O O . GLN A 1 87 ? -0.006 31.846 -37.082 1.00 50.75 87 GLN A O 1
ATOM 702 N N . GLU A 1 88 ? 0.616 29.871 -36.233 1.00 47.34 88 GLU A N 1
ATOM 703 C CA . GLU A 1 88 ? -0.492 29.103 -36.814 1.00 47.34 88 GLU A CA 1
ATOM 704 C C . GLU A 1 88 ? -1.106 28.196 -35.730 1.00 47.34 88 GLU A C 1
ATOM 706 O O . GLU A 1 88 ? -0.968 26.981 -35.714 1.00 47.34 88 GLU A O 1
ATOM 711 N N . TRP A 1 89 ? -1.742 28.819 -34.736 1.00 59.00 89 TRP A N 1
ATOM 712 C CA . TRP A 1 89 ? -2.741 28.157 -33.887 1.00 59.00 89 TRP A CA 1
ATOM 713 C C . TRP A 1 89 ? -4.026 28.973 -33.979 1.00 59.00 89 TRP A C 1
ATOM 715 O O . TRP A 1 89 ? -4.408 29.644 -33.019 1.00 59.00 89 TRP A O 1
ATOM 725 N N . HIS A 1 90 ? -4.649 28.995 -35.159 1.00 52.19 90 HIS A N 1
ATOM 726 C CA . HIS A 1 90 ? -5.958 29.623 -35.366 1.00 52.19 90 HIS A CA 1
ATOM 727 C C . HIS A 1 90 ? -6.864 28.862 -36.345 1.00 52.19 90 HIS A C 1
ATOM 729 O O . HIS A 1 90 ? -7.693 29.479 -36.993 1.00 52.19 90 HIS A O 1
ATOM 735 N N . ASP A 1 91 ? -6.779 27.529 -36.378 1.00 55.31 91 ASP A N 1
ATOM 736 C CA . ASP A 1 91 ? -7.743 26.692 -37.113 1.00 55.31 91 ASP A CA 1
ATOM 737 C C . ASP A 1 91 ? -8.261 25.517 -36.260 1.00 55.31 91 ASP A C 1
ATOM 739 O O . ASP A 1 91 ? -8.275 24.360 -36.673 1.00 55.31 91 ASP A O 1
ATOM 743 N N . PHE A 1 92 ? -8.706 25.805 -35.030 1.00 48.78 92 PHE A N 1
ATOM 744 C CA . PHE A 1 92 ? -9.685 24.940 -34.361 1.00 48.78 92 PHE A CA 1
ATOM 745 C C . PHE A 1 92 ? -11.079 25.475 -34.691 1.00 48.78 92 PHE A C 1
ATOM 747 O O . PHE A 1 92 ? -11.603 26.330 -33.978 1.00 48.78 92 PHE A O 1
ATOM 754 N N . ASP A 1 93 ? -11.634 25.007 -35.806 1.00 55.56 93 ASP A N 1
ATOM 755 C CA . ASP A 1 93 ? -13.007 25.282 -36.232 1.00 55.56 93 ASP A CA 1
ATOM 756 C C . ASP A 1 93 ? -13.948 24.275 -35.522 1.00 55.56 93 ASP A C 1
ATOM 758 O O . ASP A 1 93 ? -13.830 23.069 -35.761 1.00 55.56 93 ASP A O 1
ATOM 762 N N . PRO A 1 94 ? -14.824 24.696 -34.584 1.00 63.03 94 PRO A N 1
ATOM 763 C CA . PRO A 1 94 ? -15.552 23.782 -33.699 1.00 63.03 94 PRO A CA 1
ATOM 764 C C . PRO A 1 94 ? -16.893 23.247 -34.247 1.00 63.03 94 PRO A C 1
ATOM 766 O O . PRO A 1 94 ? -17.691 22.752 -33.455 1.00 63.03 94 PRO A O 1
ATOM 769 N N . ASP A 1 95 ? -17.163 23.300 -35.554 1.00 56.50 95 ASP A N 1
ATOM 770 C CA . ASP A 1 95 ? -18.440 22.834 -36.131 1.00 56.50 95 ASP A CA 1
ATOM 771 C C . ASP A 1 95 ? -18.263 21.767 -37.236 1.00 56.50 95 ASP A C 1
ATOM 773 O O . ASP A 1 95 ? -18.399 22.031 -38.433 1.00 56.50 95 ASP A O 1
ATOM 777 N N . CYS A 1 96 ? -18.024 20.518 -36.817 1.00 52.72 96 CYS A N 1
ATOM 778 C CA . CYS A 1 96 ? -18.310 19.304 -37.597 1.00 52.72 96 CYS A CA 1
ATOM 779 C C . CYS A 1 96 ? -19.146 18.318 -36.775 1.00 52.72 96 CYS A C 1
ATOM 781 O O . CYS A 1 96 ? -18.774 18.057 -35.608 1.00 52.72 96 CYS A O 1
#

Radius of gyration: 25.53 Å; Cα contacts (8 Å, |Δi|>4): 75; chains: 1; bounding box: 43×46×61 Å

Solvent-accessible surface area (backbone atoms only — not comparable to full-atom values): 6374 Å² total; per-residue (Å²): 76,80,45,77,31,55,13,80,86,78,69,46,77,46,76,46,80,39,102,62,55,72,67,35,51,51,41,33,77,74,66,42,55,64,66,73,41,44,64,86,54,53,71,57,57,50,43,26,73,72,43,21,44,47,67,64,58,51,47,72,72,67,60,74,87,68,72,81,71,78,77,74,84,72,78,76,80,72,88,69,90,74,80,88,78,84,83,86,88,82,80,86,78,92,85,128

Nearest PDB structures (foldseek):
  2nd3-assembly1_A  TM=5.466E-01  e=3.015E+00  synthetic construct

Secondary structure (DSSP, 8-state):
-EEEEE-TTT--EEEEE-S--HHHHHHHHTT--HHHHSTTS-HHHHHHHHH---HHHHHHHH----------------------------------

Foldseek 3Di:
DWDWDQAPPPRDIDIDDDPADPVLVVCVVVPDDLCVSCVPDDPQVSVCVPHVDHPVNVCVVPPDPDDPPPPPPPPPPPPPPDDDPDDDPPPPDPDD